Protein AF-A0A950DKI6-F1 (afdb_monomer_lite)

Secondary structure (DSSP, 8-state):
-HHHHHHHSSS----HHHHHHHHTTS-HHHHHHHHHHHHHHHHHHHHHHHTTPPP-S-SPPPTT-HHHHHTT--

Foldseek 3Di:
DLQLVQCLDVVRHDDPVNVVVVVVPDPPVRVVVVSVVSVVVSVVVVVCVVVVPDDPCPPPDPPPDPVVVVVVPD

Radius of gyration: 16.79 Å; chains: 1; bounding box: 34×31×44 Å

pLDDT: mean 89.66, std 11.69, range [40.75, 98.44]

Sequence (74 aa):
MRYAEGMTRTPAEVSDAVFAEVRAQFSDEQVIELTQAIALENFRARFNCALKIESDGLCTLPPDHPVRNALKGG

Structure (mmCIF, N/CA/C/O backbone):
data_AF-A0A950DKI6-F1
#
_entry.id   AF-A0A950DKI6-F1
#
loop_
_atom_site.group_PDB
_atom_site.id
_atom_site.type_symbol
_atom_site.label_atom_id
_atom_site.label_alt_id
_atom_site.label_comp_id
_atom_site.label_asym_id
_atom_site.label_entity_id
_atom_site.label_seq_id
_atom_site.pdbx_PDB_ins_code
_atom_site.Cartn_x
_atom_site.Cartn_y
_atom_site.Cartn_z
_atom_site.occupancy
_atom_site.B_iso_or_equiv
_atom_site.auth_seq_id
_atom_site.auth_comp_id
_atom_site.auth_asym_id
_atom_site.auth_atom_id
_atom_site.pdbx_PDB_model_num
ATOM 1 N N . MET A 1 1 ? -3.833 -9.294 1.304 1.00 78.38 1 MET A N 1
ATOM 2 C CA . MET A 1 1 ? -4.864 -8.701 2.189 1.00 78.38 1 MET A CA 1
ATOM 3 C C . MET A 1 1 ? -5.683 -7.691 1.400 1.00 78.38 1 MET A C 1
ATOM 5 O O . MET A 1 1 ? -5.073 -6.918 0.672 1.00 78.38 1 MET A O 1
ATOM 9 N N . ARG A 1 2 ? -7.014 -7.656 1.574 1.00 94.19 2 ARG A N 1
ATOM 10 C CA . ARG A 1 2 ? -7.925 -6.750 0.836 1.00 94.19 2 ARG A CA 1
ATOM 11 C C . ARG A 1 2 ? -7.572 -5.263 0.970 1.00 94.19 2 ARG A C 1
ATOM 13 O O . ARG A 1 2 ? -7.723 -4.511 0.018 1.00 94.19 2 ARG A O 1
ATOM 20 N N . TYR A 1 3 ? -7.062 -4.850 2.130 1.00 96.75 3 TYR A N 1
ATOM 21 C CA . TYR A 1 3 ? -6.650 -3.466 2.372 1.00 96.75 3 TYR A CA 1
ATOM 22 C C . TYR A 1 3 ? -5.476 -3.024 1.489 1.00 96.75 3 TYR A C 1
ATOM 24 O O . TYR A 1 3 ? -5.563 -2.008 0.806 1.00 96.75 3 TYR A O 1
ATOM 32 N N . ALA A 1 4 ? -4.409 -3.829 1.443 1.00 96.31 4 ALA A N 1
ATOM 33 C CA . ALA A 1 4 ? -3.261 -3.571 0.575 1.00 96.31 4 ALA A CA 1
ATOM 34 C C . ALA A 1 4 ? -3.655 -3.588 -0.908 1.00 96.31 4 ALA A C 1
ATOM 36 O O . ALA A 1 4 ? -3.228 -2.728 -1.666 1.00 96.31 4 ALA A O 1
ATOM 37 N N . GLU A 1 5 ? -4.526 -4.519 -1.303 1.00 95.75 5 GLU A N 1
ATOM 38 C CA . GLU A 1 5 ? -5.058 -4.583 -2.665 1.00 95.75 5 GLU A CA 1
ATOM 39 C C . GLU A 1 5 ? -5.806 -3.297 -3.040 1.00 95.75 5 GLU A C 1
ATOM 41 O O . GLU A 1 5 ? -5.487 -2.683 -4.057 1.00 95.75 5 GLU A O 1
ATOM 46 N N . GLY A 1 6 ? -6.727 -2.831 -2.189 1.00 96.62 6 GLY A N 1
ATOM 47 C CA . GLY A 1 6 ? -7.445 -1.571 -2.397 1.00 96.62 6 GLY A CA 1
ATOM 48 C C . GLY A 1 6 ? -6.518 -0.354 -2.495 1.00 96.62 6 GLY A C 1
ATOM 49 O O . GLY A 1 6 ? -6.668 0.469 -3.399 1.00 96.62 6 GLY A O 1
ATOM 50 N N . MET A 1 7 ? -5.502 -0.282 -1.630 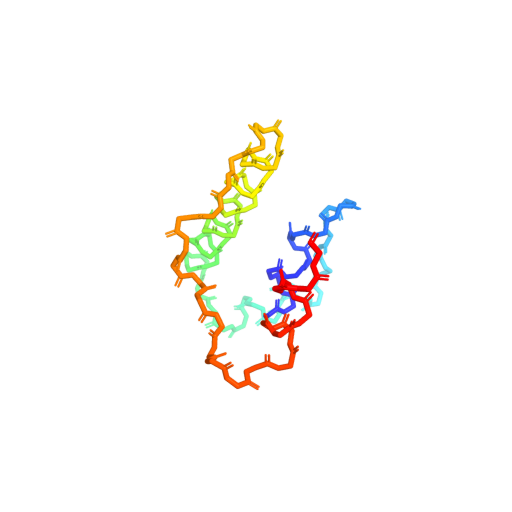1.00 96.69 7 MET A N 1
ATOM 51 C CA . MET A 1 7 ? -4.476 0.773 -1.634 1.00 96.69 7 MET A CA 1
ATOM 52 C C . MET A 1 7 ? -3.583 0.770 -2.889 1.00 96.69 7 MET A C 1
ATOM 54 O O . MET A 1 7 ? -3.044 1.814 -3.253 1.00 96.69 7 MET A O 1
ATOM 58 N N . THR A 1 8 ? -3.401 -0.379 -3.547 1.00 94.94 8 THR A N 1
ATOM 59 C CA . THR A 1 8 ? -2.541 -0.531 -4.737 1.00 94.94 8 THR A CA 1
ATOM 60 C C . THR A 1 8 ? -3.296 -0.345 -6.064 1.00 94.94 8 THR A C 1
ATOM 62 O O . THR A 1 8 ? -2.667 -0.141 -7.107 1.00 94.94 8 THR A O 1
ATOM 65 N N . ARG A 1 9 ? -4.638 -0.345 -6.060 1.00 93.31 9 ARG A N 1
ATOM 66 C CA . ARG A 1 9 ? -5.451 -0.053 -7.257 1.00 93.31 9 ARG A CA 1
ATOM 67 C C . ARG A 1 9 ? -5.222 1.377 -7.771 1.00 93.31 9 ARG A C 1
ATOM 69 O O . ARG A 1 9 ? -4.705 2.252 -7.079 1.00 93.31 9 ARG A O 1
ATOM 76 N N . THR A 1 10 ? -5.582 1.611 -9.033 1.00 90.12 10 THR A N 1
ATOM 77 C CA . THR A 1 10 ? -5.593 2.949 -9.648 1.00 90.12 10 THR A CA 1
ATOM 78 C C . THR A 1 10 ? -6.969 3.175 -10.296 1.00 90.12 10 THR A C 1
ATOM 80 O O . THR A 1 10 ? -7.243 2.536 -11.312 1.00 90.12 10 THR A O 1
ATOM 83 N N . PRO A 1 11 ? -7.843 4.030 -9.719 1.00 90.81 11 PRO A N 1
ATOM 84 C CA . PRO A 1 11 ? -7.629 4.806 -8.491 1.00 90.81 11 PRO A CA 1
ATOM 85 C C . PRO A 1 11 ? -7.522 3.911 -7.244 1.00 90.81 11 PRO A C 1
ATOM 87 O O . PRO A 1 11 ? -8.041 2.795 -7.230 1.00 90.81 11 PRO A O 1
ATOM 90 N N . ALA A 1 12 ? -6.816 4.393 -6.218 1.00 94.06 12 ALA A N 1
ATOM 91 C CA . ALA A 1 12 ? -6.742 3.702 -4.934 1.00 94.06 12 ALA A CA 1
ATOM 92 C C . ALA A 1 12 ? -8.101 3.813 -4.237 1.00 94.06 12 ALA A C 1
ATOM 94 O O . ALA A 1 12 ? -8.643 4.911 -4.106 1.00 94.06 12 ALA A O 1
ATOM 95 N N . GLU A 1 13 ? -8.652 2.679 -3.818 1.00 96.19 13 GLU A N 1
ATOM 96 C CA . GLU A 1 13 ? -10.005 2.600 -3.278 1.00 96.19 13 GLU A CA 1
ATOM 97 C C . GLU A 1 13 ? -10.069 1.497 -2.222 1.00 96.19 13 GLU A C 1
ATOM 99 O O . GLU A 1 13 ? -9.889 0.313 -2.517 1.00 96.19 13 GLU A O 1
ATOM 104 N N . VAL A 1 14 ? -10.336 1.897 -0.982 1.00 96.94 14 VAL A N 1
ATOM 105 C CA . VAL A 1 14 ? -10.579 0.998 0.145 1.00 96.94 14 VAL A CA 1
ATOM 106 C C . VAL A 1 14 ? -11.984 1.287 0.648 1.00 96.94 14 VAL A C 1
ATOM 108 O O . VAL A 1 14 ? -12.279 2.421 1.010 1.00 96.94 14 VAL A O 1
ATOM 111 N N . SER A 1 15 ? -12.850 0.276 0.671 1.00 97.31 15 SER A N 1
ATOM 112 C CA . SER A 1 15 ? -14.198 0.439 1.216 1.00 97.31 15 SER A CA 1
ATOM 113 C C . SER A 1 15 ? -14.178 0.530 2.742 1.00 97.31 15 SER A C 1
ATOM 115 O O . SER A 1 15 ? -13.324 -0.073 3.399 1.00 97.31 15 SER A O 1
ATOM 117 N N . ASP A 1 16 ? -15.176 1.202 3.315 1.00 97.50 16 ASP A N 1
ATOM 118 C CA . ASP A 1 16 ? -15.330 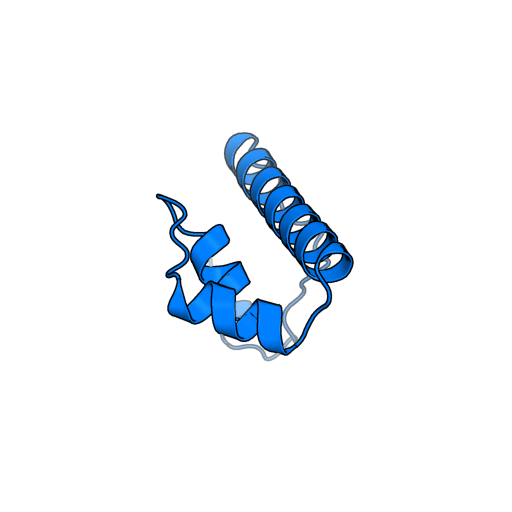1.323 4.771 1.00 97.50 16 ASP A CA 1
ATOM 119 C C . ASP A 1 16 ? -15.372 -0.044 5.465 1.00 97.50 16 ASP A C 1
ATOM 121 O O . ASP A 1 16 ? -14.785 -0.224 6.529 1.00 97.50 16 ASP A O 1
ATOM 125 N N . ALA A 1 17 ? -16.002 -1.040 4.832 1.00 97.88 17 ALA A N 1
ATOM 126 C CA . ALA A 1 17 ? -16.034 -2.413 5.330 1.00 97.88 17 ALA A CA 1
ATOM 127 C C . ALA A 1 17 ? -14.624 -3.021 5.435 1.00 97.88 17 ALA A C 1
ATOM 129 O O . ALA A 1 17 ? -14.281 -3.607 6.458 1.00 97.88 17 ALA A O 1
ATOM 130 N N . VAL A 1 18 ? -13.780 -2.842 4.412 1.00 97.38 18 VAL A N 1
ATOM 131 C CA . VAL A 1 18 ? -12.394 -3.338 4.435 1.00 97.38 18 VAL A CA 1
ATOM 132 C C . VAL A 1 18 ? -11.557 -2.576 5.463 1.00 97.38 18 VAL A C 1
ATOM 134 O O . VAL A 1 18 ? -10.729 -3.179 6.145 1.00 97.38 18 VAL A O 1
ATOM 137 N N . PHE A 1 19 ? -11.773 -1.268 5.617 1.00 97.06 19 PHE A N 1
ATOM 138 C CA . PHE A 1 19 ? -11.079 -0.486 6.641 1.00 97.06 19 PHE A CA 1
ATOM 139 C C . PHE A 1 19 ? -11.473 -0.921 8.062 1.00 97.06 19 PHE A C 1
ATOM 141 O O . PHE A 1 19 ? -10.605 -1.093 8.920 1.00 97.06 19 PHE A O 1
ATOM 148 N N . ALA A 1 20 ? -12.762 -1.177 8.298 1.00 97.19 20 ALA A N 1
ATOM 149 C CA . ALA A 1 20 ? -13.270 -1.673 9.574 1.00 97.19 20 ALA A CA 1
ATOM 150 C C . ALA A 1 20 ? -12.686 -3.049 9.938 1.00 97.19 20 ALA A C 1
ATOM 152 O O . ALA A 1 20 ? -12.311 -3.269 11.087 1.00 97.19 20 ALA A O 1
ATOM 153 N N . GLU A 1 21 ? -12.542 -3.954 8.964 1.00 97.06 21 GLU A N 1
ATOM 154 C CA . GLU A 1 21 ? -11.897 -5.259 9.172 1.00 97.06 21 GLU A CA 1
ATOM 155 C C . GLU A 1 21 ? -10.445 -5.126 9.649 1.00 97.06 21 GLU A C 1
ATOM 157 O O . GLU A 1 21 ? -10.018 -5.861 10.538 1.00 97.06 21 GLU A O 1
ATOM 162 N N . VAL A 1 22 ? -9.686 -4.185 9.081 1.00 97.06 22 VAL A N 1
ATOM 163 C CA . VAL A 1 22 ? -8.300 -3.921 9.496 1.00 97.06 22 VAL A CA 1
ATOM 164 C C . VAL A 1 22 ? -8.263 -3.335 10.906 1.00 97.06 22 VAL A C 1
ATOM 166 O O . VAL A 1 22 ? -7.515 -3.818 11.752 1.00 97.06 22 VAL A O 1
ATOM 169 N N . ARG A 1 23 ? -9.118 -2.350 11.194 1.00 97.12 23 ARG A N 1
ATOM 170 C CA . ARG A 1 23 ? -9.246 -1.728 12.524 1.00 97.12 23 ARG A CA 1
ATOM 171 C C . ARG A 1 23 ? -9.685 -2.699 13.621 1.00 97.12 23 ARG A C 1
ATOM 173 O O . ARG A 1 23 ? -9.421 -2.446 14.789 1.00 97.12 23 ARG A O 1
ATOM 180 N N . ALA A 1 24 ? -10.349 -3.798 13.266 1.00 97.56 24 ALA A N 1
ATOM 181 C CA . ALA A 1 24 ? -10.712 -4.848 14.214 1.00 97.56 24 ALA A CA 1
ATOM 182 C C . ALA A 1 24 ? -9.522 -5.744 14.612 1.00 97.56 24 ALA A C 1
ATOM 184 O O . ALA A 1 24 ? -9.609 -6.450 15.614 1.00 97.56 24 ALA A O 1
ATOM 185 N N . GLN A 1 25 ? -8.432 -5.742 13.837 1.00 97.19 25 GLN A N 1
ATOM 186 C CA . GLN A 1 25 ? -7.259 -6.599 14.061 1.00 97.19 25 GLN A CA 1
ATOM 187 C C . GLN A 1 25 ? -6.014 -5.832 14.520 1.00 97.19 25 GLN A C 1
ATOM 189 O O . GLN A 1 25 ? -5.120 -6.433 15.112 1.00 97.19 25 GLN A O 1
ATOM 194 N N . PHE A 1 26 ? -5.954 -4.529 14.253 1.00 97.38 26 PHE A N 1
ATOM 195 C CA . PHE A 1 26 ? -4.786 -3.686 14.490 1.00 97.38 26 PHE A CA 1
ATOM 196 C C . PHE A 1 26 ? -5.161 -2.440 15.293 1.00 97.38 26 PHE A C 1
ATOM 198 O O . PHE A 1 26 ? -6.241 -1.879 15.102 1.00 97.38 26 PHE A O 1
ATOM 205 N N . SER A 1 27 ? -4.250 -1.982 16.155 1.00 98.31 27 SER A N 1
ATOM 206 C CA . SER A 1 27 ? -4.366 -0.666 16.791 1.00 98.31 27 SER A CA 1
ATOM 207 C C . SER A 1 27 ? -4.252 0.457 15.761 1.00 98.31 27 SER A C 1
ATOM 209 O O . SER A 1 27 ? -3.768 0.261 14.646 1.00 98.31 27 SER A O 1
ATOM 211 N N . ASP A 1 28 ? -4.661 1.660 16.145 1.00 97.94 28 ASP A N 1
ATOM 212 C CA . ASP A 1 28 ? -4.569 2.859 15.314 1.00 97.94 28 ASP A CA 1
ATOM 213 C C . ASP A 1 28 ? -3.139 3.085 14.803 1.00 97.94 28 ASP A C 1
ATOM 215 O O . ASP A 1 28 ? -2.940 3.317 13.610 1.00 97.94 28 ASP A O 1
ATOM 219 N N . GLU A 1 29 ? -2.144 2.936 15.679 1.00 98.44 29 GLU A N 1
ATOM 220 C CA . GLU A 1 29 ? -0.723 3.055 15.343 1.00 98.44 29 GLU A CA 1
ATOM 221 C C . GLU A 1 29 ? -0.297 1.983 14.336 1.00 98.44 29 GLU A C 1
ATOM 223 O O . GLU A 1 29 ? 0.335 2.292 13.328 1.00 98.44 29 GLU A O 1
ATOM 228 N N . GLN A 1 30 ? -0.711 0.732 14.548 1.00 98.19 30 GLN A N 1
ATOM 229 C CA . GLN A 1 30 ? -0.407 -0.368 13.632 1.00 98.19 30 GLN A CA 1
ATOM 230 C C . GLN A 1 30 ? -1.057 -0.168 12.255 1.00 98.19 30 GLN A C 1
ATOM 232 O O . GLN A 1 30 ? -0.454 -0.501 11.235 1.00 98.19 30 GLN A O 1
ATOM 237 N N . VAL A 1 31 ? -2.266 0.402 12.191 1.00 97.88 31 VAL A N 1
ATOM 238 C CA . VAL A 1 31 ? -2.913 0.750 10.915 1.00 97.88 31 VAL A CA 1
ATOM 239 C C . VAL A 1 31 ? -2.148 1.861 10.201 1.00 97.88 31 VAL A C 1
ATOM 241 O O . VAL A 1 31 ? -1.970 1.780 8.984 1.00 97.88 31 VAL A O 1
ATOM 244 N N . ILE A 1 32 ? -1.658 2.870 10.925 1.00 98.12 32 ILE A N 1
ATOM 245 C CA . ILE A 1 32 ? -0.814 3.930 10.353 1.00 98.12 32 ILE A CA 1
ATOM 246 C C . ILE A 1 32 ? 0.459 3.327 9.751 1.00 98.12 32 ILE A C 1
ATOM 248 O O . ILE A 1 32 ? 0.757 3.575 8.581 1.00 98.12 32 ILE A O 1
ATOM 252 N N . GLU A 1 33 ? 1.168 2.488 10.506 1.00 98.19 33 GLU A N 1
ATOM 253 C CA . GLU A 1 33 ? 2.396 1.830 10.048 1.00 98.19 33 GLU A CA 1
ATOM 254 C C . GLU A 1 33 ? 2.148 0.924 8.834 1.00 98.19 33 GLU A C 1
ATOM 256 O O . GLU A 1 33 ? 2.880 0.987 7.842 1.00 98.19 33 GLU A O 1
ATOM 261 N N . LEU A 1 34 ? 1.073 0.130 8.863 1.00 97.12 34 LEU A N 1
ATOM 262 C CA . LEU A 1 34 ? 0.664 -0.715 7.741 1.00 97.12 34 LEU A CA 1
ATOM 263 C C . LEU A 1 34 ? 0.392 0.123 6.484 1.00 97.12 34 LEU A C 1
ATOM 265 O O . LEU A 1 34 ? 0.864 -0.207 5.394 1.00 97.12 34 LEU A O 1
ATOM 269 N N . THR A 1 35 ? -0.346 1.222 6.634 1.00 97.19 35 THR A N 1
ATOM 270 C CA . THR A 1 35 ? -0.676 2.141 5.537 1.00 97.19 35 THR A CA 1
ATOM 271 C C . THR A 1 35 ? 0.586 2.762 4.947 1.00 97.19 35 THR A C 1
ATOM 273 O O . THR A 1 35 ? 0.742 2.801 3.724 1.00 97.19 35 THR A O 1
ATOM 276 N N . GLN A 1 36 ? 1.510 3.204 5.804 1.00 98.06 36 GLN A N 1
ATOM 277 C CA . GLN A 1 36 ? 2.790 3.774 5.397 1.00 98.06 36 GLN A CA 1
ATOM 278 C C . GLN A 1 36 ? 3.627 2.765 4.605 1.00 98.06 36 GLN A C 1
ATOM 280 O O . GLN A 1 36 ? 4.153 3.113 3.547 1.00 98.06 36 GLN A O 1
ATOM 285 N N . ALA A 1 37 ? 3.726 1.521 5.079 1.00 98.00 37 ALA A N 1
ATOM 286 C CA . ALA A 1 37 ? 4.465 0.469 4.390 1.00 98.00 37 ALA A CA 1
ATOM 287 C C . ALA A 1 37 ? 3.885 0.198 2.993 1.00 98.00 37 ALA A C 1
ATOM 289 O O . ALA A 1 37 ? 4.620 0.194 2.006 1.00 98.00 37 ALA A O 1
ATOM 290 N N . ILE A 1 38 ? 2.559 0.061 2.883 1.00 97.12 38 ILE A N 1
ATOM 291 C CA . ILE A 1 38 ? 1.885 -0.157 1.594 1.00 97.12 38 ILE A CA 1
ATOM 292 C C . ILE A 1 38 ? 2.111 1.031 0.646 1.00 97.12 38 ILE A C 1
ATOM 294 O O . ILE A 1 38 ? 2.420 0.841 -0.531 1.00 97.12 38 ILE A O 1
ATOM 298 N N . ALA A 1 39 ? 1.982 2.263 1.142 1.00 96.56 39 ALA A N 1
ATOM 299 C CA . ALA A 1 39 ? 2.197 3.466 0.343 1.00 96.56 39 ALA A CA 1
ATOM 300 C C . ALA A 1 39 ? 3.641 3.567 -0.173 1.00 96.56 39 ALA A C 1
ATOM 302 O O . ALA A 1 39 ? 3.853 3.901 -1.341 1.00 96.56 39 ALA A O 1
ATOM 303 N N . LEU A 1 40 ? 4.627 3.241 0.669 1.00 97.25 40 LEU A N 1
ATOM 304 C CA . LEU A 1 40 ? 6.037 3.248 0.293 1.00 97.25 40 LEU A CA 1
ATOM 305 C C . LEU A 1 40 ? 6.335 2.223 -0.807 1.00 97.25 40 LEU A C 1
ATOM 307 O O . LEU A 1 40 ? 7.02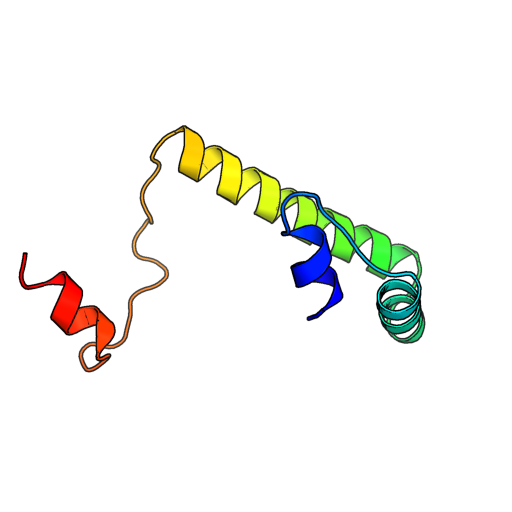1 2.552 -1.774 1.00 97.25 40 LEU A O 1
ATOM 311 N N . GLU A 1 41 ? 5.785 1.013 -0.708 1.00 95.62 41 GLU A N 1
ATOM 312 C CA . GLU A 1 41 ? 5.955 -0.004 -1.750 1.00 95.62 41 GLU A CA 1
ATOM 313 C C . GLU A 1 41 ? 5.242 0.373 -3.054 1.00 95.62 41 GLU A C 1
ATOM 315 O O . GLU A 1 41 ? 5.802 0.204 -4.137 1.00 95.62 41 GLU A O 1
ATOM 320 N N . ASN A 1 42 ? 4.061 0.995 -2.980 1.00 94.56 42 ASN A N 1
ATOM 321 C CA . ASN A 1 42 ? 3.392 1.545 -4.163 1.00 94.56 42 ASN A CA 1
ATOM 322 C C . ASN A 1 42 ? 4.220 2.650 -4.837 1.00 94.56 42 ASN A C 1
ATOM 324 O O . ASN A 1 42 ? 4.293 2.705 -6.068 1.00 94.56 42 ASN A O 1
ATOM 328 N N . PHE A 1 43 ? 4.867 3.520 -4.054 1.00 94.75 43 PHE A N 1
ATOM 329 C CA . PHE A 1 43 ? 5.793 4.521 -4.580 1.00 94.75 43 PHE A CA 1
ATOM 330 C C . PHE A 1 43 ? 6.986 3.860 -5.274 1.00 94.75 43 PHE A C 1
ATOM 332 O O . PHE A 1 43 ? 7.256 4.178 -6.430 1.00 94.75 43 PHE A O 1
ATOM 339 N N . ARG A 1 44 ? 7.658 2.908 -4.612 1.00 94.38 44 ARG A N 1
ATOM 340 C CA . ARG A 1 44 ? 8.805 2.173 -5.172 1.00 94.38 44 ARG A CA 1
ATOM 341 C C . ARG A 1 44 ? 8.440 1.464 -6.471 1.00 94.38 44 ARG A C 1
ATOM 343 O O . ARG A 1 44 ? 9.160 1.597 -7.454 1.00 94.38 44 ARG A O 1
ATOM 350 N N . ALA A 1 45 ? 7.296 0.783 -6.510 1.00 91.88 45 ALA A N 1
ATOM 351 C CA . ALA A 1 45 ? 6.816 0.100 -7.707 1.00 91.88 45 ALA A CA 1
ATOM 352 C C . ALA A 1 45 ? 6.599 1.072 -8.878 1.00 91.88 45 ALA A C 1
ATOM 354 O O . ALA A 1 45 ? 7.065 0.822 -9.990 1.00 91.88 45 ALA A O 1
ATOM 355 N N . ARG A 1 46 ? 5.935 2.210 -8.634 1.00 92.44 46 ARG A N 1
ATOM 356 C CA . ARG A 1 46 ? 5.693 3.235 -9.665 1.00 92.44 46 ARG A CA 1
ATOM 357 C C . ARG A 1 46 ? 6.984 3.916 -10.112 1.00 92.44 46 ARG A C 1
ATOM 359 O O . ARG A 1 46 ? 7.163 4.135 -11.306 1.00 92.44 46 ARG A O 1
ATOM 366 N N . PHE A 1 47 ? 7.880 4.211 -9.175 1.00 95.38 47 PHE A N 1
ATOM 367 C CA . PHE A 1 47 ? 9.189 4.798 -9.441 1.00 95.38 47 PHE A CA 1
ATOM 368 C C . PHE A 1 47 ? 10.045 3.873 -10.314 1.00 95.38 47 PHE A C 1
ATOM 370 O O . PHE A 1 47 ? 10.516 4.286 -11.373 1.00 95.38 47 PHE A O 1
ATOM 377 N N . ASN A 1 48 ? 10.167 2.603 -9.922 1.00 93.12 48 ASN A N 1
ATOM 378 C CA . ASN A 1 48 ? 10.925 1.605 -10.671 1.00 93.12 48 ASN A CA 1
ATOM 379 C C . ASN A 1 48 ? 10.343 1.396 -12.072 1.00 93.12 48 ASN A C 1
ATOM 381 O O . ASN A 1 48 ? 11.088 1.388 -13.048 1.00 93.12 48 ASN A O 1
ATOM 385 N N . CYS A 1 49 ? 9.014 1.303 -12.188 1.00 91.06 49 CYS A N 1
ATOM 386 C CA . CYS A 1 49 ? 8.333 1.174 -13.476 1.00 91.06 49 CYS A CA 1
ATOM 387 C C . CYS A 1 49 ? 8.598 2.382 -14.391 1.00 91.06 49 CYS A C 1
ATOM 389 O O . CYS A 1 49 ? 8.985 2.209 -15.547 1.00 91.06 49 CYS A O 1
ATOM 391 N N . ALA A 1 50 ? 8.459 3.606 -13.871 1.00 95.44 50 ALA A N 1
ATOM 392 C CA . ALA A 1 50 ? 8.683 4.831 -14.639 1.00 95.44 50 ALA A CA 1
ATOM 393 C C . ALA A 1 50 ? 10.130 4.959 -15.144 1.00 95.44 50 ALA A C 1
ATOM 395 O O . ALA A 1 50 ? 10.356 5.440 -16.254 1.00 95.44 50 ALA A O 1
ATOM 396 N N . LEU A 1 51 ? 11.103 4.504 -14.351 1.00 96.56 51 LEU A N 1
ATOM 397 C CA . LEU A 1 51 ? 12.526 4.558 -14.692 1.00 96.56 51 LEU A CA 1
ATOM 398 C C . LEU A 1 51 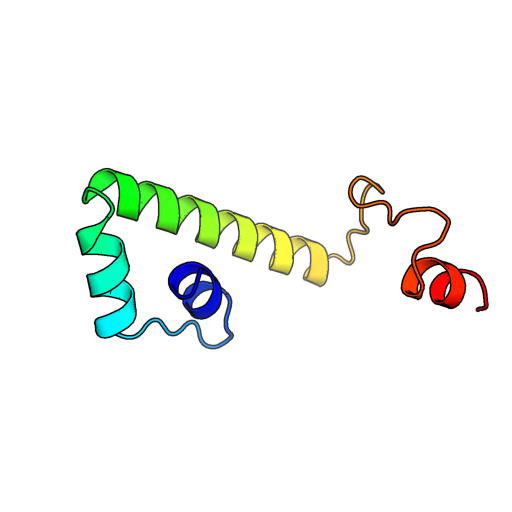? 13.046 3.303 -15.403 1.00 96.56 51 LEU A C 1
ATOM 400 O O . LEU A 1 51 ? 14.233 3.245 -15.716 1.00 96.56 51 LEU A O 1
ATOM 404 N N . LYS A 1 52 ? 12.179 2.317 -15.679 1.00 93.25 52 LYS A N 1
ATOM 405 C CA . LYS A 1 52 ? 12.557 1.009 -16.243 1.00 93.25 52 LYS A CA 1
ATOM 406 C C . LYS A 1 52 ? 13.671 0.321 -15.441 1.00 93.25 52 LYS A C 1
ATOM 408 O O . LYS A 1 52 ? 14.559 -0.302 -16.013 1.00 93.25 52 LYS A O 1
ATOM 413 N N . ILE A 1 53 ? 13.632 0.460 -14.117 1.00 92.31 53 ILE A N 1
ATOM 414 C CA . ILE A 1 53 ? 14.555 -0.231 -13.215 1.00 92.31 53 ILE A CA 1
ATOM 415 C C . ILE A 1 53 ? 14.149 -1.705 -13.177 1.00 92.31 53 ILE A C 1
ATOM 417 O O . ILE A 1 53 ? 13.018 -2.034 -12.808 1.00 92.31 53 ILE A O 1
ATOM 421 N N . GLU A 1 54 ? 15.061 -2.579 -13.597 1.00 86.38 54 GLU A N 1
ATOM 422 C CA . GLU A 1 54 ? 14.852 -4.027 -13.613 1.00 86.38 54 GLU A CA 1
ATOM 423 C C . GLU A 1 54 ? 14.963 -4.642 -12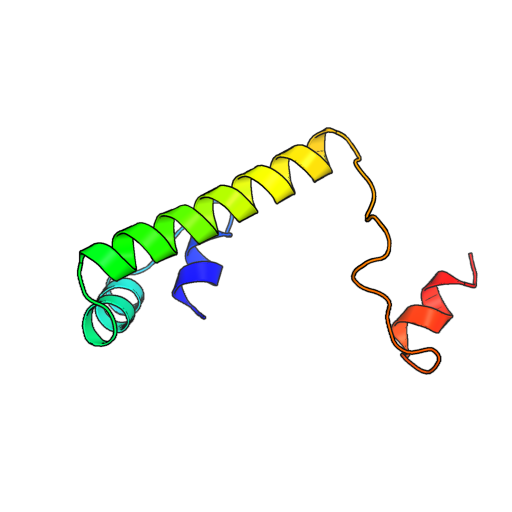.210 1.00 86.38 54 GLU A C 1
ATOM 425 O O . GLU A 1 54 ? 15.393 -4.007 -11.249 1.00 86.38 54 GLU A O 1
ATOM 430 N N . SER A 1 55 ? 14.535 -5.899 -12.079 1.00 82.50 55 SER A N 1
ATOM 431 C CA . SER A 1 55 ? 14.676 -6.643 -10.828 1.00 82.50 55 SER A CA 1
ATOM 432 C C . SER A 1 55 ? 16.123 -7.086 -10.619 1.00 82.50 55 SER A C 1
ATOM 434 O O . SER A 1 55 ? 16.717 -7.678 -11.514 1.00 82.50 55 SER A O 1
ATOM 436 N N . ASP A 1 56 ? 16.621 -6.965 -9.389 1.00 82.44 56 ASP A N 1
ATOM 437 C CA . ASP A 1 56 ? 17.927 -7.502 -8.973 1.00 82.44 56 ASP A CA 1
ATOM 438 C C . ASP A 1 56 ? 17.972 -9.047 -8.889 1.00 82.44 56 ASP A C 1
ATOM 440 O O . ASP A 1 56 ? 18.857 -9.630 -8.266 1.00 82.44 56 ASP A O 1
ATOM 444 N N . GLY A 1 57 ? 16.988 -9.754 -9.456 1.00 80.06 57 GLY A N 1
ATOM 445 C CA . GLY A 1 57 ? 16.935 -11.219 -9.452 1.00 80.06 57 GLY A CA 1
ATOM 446 C C . GLY A 1 57 ? 16.615 -11.847 -8.088 1.00 80.06 57 GLY A C 1
ATOM 447 O O . GLY A 1 57 ? 16.712 -13.064 -7.933 1.00 80.06 57 GLY A O 1
ATOM 448 N N . LEU A 1 58 ? 16.192 -11.050 -7.101 1.00 81.50 58 LEU A N 1
ATOM 449 C CA . LEU A 1 58 ? 15.840 -11.534 -5.758 1.00 81.50 58 LEU A CA 1
ATOM 450 C C . LEU A 1 58 ? 14.586 -12.419 -5.751 1.00 81.50 58 LEU A C 1
ATOM 452 O O . LEU A 1 58 ? 14.452 -13.300 -4.907 1.00 81.50 58 LEU A O 1
ATOM 456 N N . CYS A 1 59 ? 13.682 -12.216 -6.712 1.00 77.94 59 CYS A N 1
ATOM 457 C CA . CYS A 1 59 ? 12.515 -13.069 -6.917 1.00 77.94 59 CYS A CA 1
ATOM 458 C C . CYS A 1 59 ? 12.791 -14.046 -8.066 1.00 77.94 59 CYS A C 1
ATOM 460 O O . CYS A 1 59 ? 12.286 -13.904 -9.181 1.00 77.94 59 CYS A O 1
ATOM 462 N N . THR A 1 60 ? 13.665 -15.020 -7.816 1.00 81.94 60 THR A N 1
ATOM 463 C CA . THR A 1 60 ? 13.945 -16.085 -8.780 1.00 81.94 60 THR A CA 1
ATOM 464 C C . THR A 1 60 ? 12.916 -17.195 -8.650 1.00 81.94 60 THR A C 1
ATOM 466 O O . THR A 1 60 ? 12.742 -17.802 -7.597 1.00 81.94 60 THR A O 1
ATOM 469 N N . LEU A 1 61 ? 12.248 -17.502 -9.760 1.00 81.81 61 LEU A N 1
ATOM 470 C CA . LEU A 1 61 ? 11.366 -18.661 -9.818 1.00 81.81 61 LEU A CA 1
ATOM 471 C C . LEU A 1 61 ? 12.184 -19.962 -9.713 1.00 81.81 61 LEU A C 1
ATOM 473 O O . LEU A 1 61 ? 13.295 -20.006 -10.262 1.00 81.81 61 LEU A O 1
ATOM 477 N N . PRO A 1 62 ? 11.642 -21.024 -9.090 1.00 83.12 62 PRO A N 1
ATOM 478 C CA . PRO A 1 62 ? 12.251 -22.351 -9.097 1.00 83.12 62 PRO A CA 1
ATOM 479 C C . PRO A 1 62 ? 12.587 -22.832 -10.519 1.00 83.12 62 PRO A C 1
ATOM 481 O O . PRO A 1 62 ? 11.898 -22.444 -11.470 1.00 83.12 62 PRO A O 1
ATOM 484 N N . PRO A 1 63 ? 13.635 -23.658 -10.703 1.00 80.56 63 PRO A N 1
ATOM 485 C CA . PRO A 1 63 ? 14.076 -24.118 -12.023 1.00 80.56 63 PRO A CA 1
ATOM 486 C C . PRO A 1 63 ? 12.981 -24.785 -12.866 1.00 80.56 63 PRO A C 1
ATOM 488 O O . PRO A 1 63 ? 12.995 -24.648 -14.085 1.00 80.56 63 PRO A O 1
ATOM 491 N N . ASP A 1 64 ? 12.045 -25.471 -12.219 1.00 86.06 64 ASP A N 1
ATOM 492 C CA . ASP A 1 64 ? 10.924 -26.216 -12.793 1.00 86.06 64 ASP A CA 1
ATOM 493 C C . ASP A 1 64 ? 9.626 -25.396 -12.900 1.00 86.06 64 ASP A C 1
ATOM 495 O O . ASP A 1 64 ? 8.611 -25.893 -13.388 1.00 86.06 64 ASP A O 1
ATOM 499 N N . HIS A 1 65 ? 9.640 -24.125 -12.486 1.00 83.12 65 HIS A N 1
ATOM 500 C CA . HIS A 1 65 ? 8.445 -23.292 -12.497 1.00 83.12 65 HIS A CA 1
ATOM 501 C C . HIS A 1 65 ? 7.960 -23.034 -13.941 1.00 83.12 65 HIS A C 1
ATOM 503 O O . HIS A 1 65 ? 8.737 -22.518 -14.754 1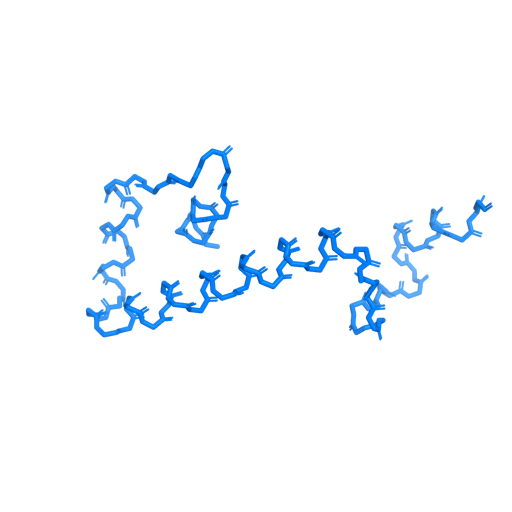.00 83.12 65 HIS A O 1
ATOM 509 N N . PRO A 1 66 ? 6.674 -23.277 -14.274 1.00 80.25 66 PRO A N 1
ATOM 510 C CA . PRO A 1 66 ? 6.156 -23.201 -15.647 1.00 80.25 66 PRO A CA 1
ATOM 511 C C . PRO A 1 66 ? 6.470 -21.879 -16.366 1.00 80.25 66 PRO A C 1
ATOM 513 O O . PRO A 1 66 ? 6.854 -21.866 -17.534 1.00 80.25 66 PRO A O 1
ATOM 516 N N . VAL A 1 67 ? 6.386 -20.759 -15.640 1.00 78.88 67 VAL A N 1
ATOM 517 C CA . VAL A 1 67 ? 6.670 -19.408 -16.165 1.00 78.88 67 VAL A CA 1
ATOM 518 C C . VAL A 1 67 ? 8.164 -19.179 -16.443 1.00 78.88 67 VAL A C 1
ATOM 520 O O . VAL A 1 67 ? 8.513 -18.451 -17.368 1.00 78.88 67 VAL A O 1
ATOM 523 N N . ARG A 1 68 ? 9.073 -19.825 -15.700 1.00 71.75 68 ARG A N 1
ATOM 524 C CA . ARG A 1 68 ? 10.526 -19.661 -15.888 1.00 71.75 68 ARG A CA 1
ATOM 525 C C . ARG A 1 68 ? 10.993 -20.239 -17.224 1.00 71.75 68 ARG A C 1
ATOM 527 O O . ARG A 1 68 ? 11.910 -19.695 -17.833 1.00 71.75 68 ARG A O 1
ATOM 534 N N . ASN A 1 69 ? 10.355 -21.313 -17.686 1.00 65.19 69 ASN A N 1
ATOM 535 C CA . ASN A 1 69 ? 10.656 -21.932 -18.977 1.00 65.19 69 ASN A CA 1
ATOM 536 C C . ASN A 1 69 ? 10.155 -21.081 -20.152 1.00 65.19 69 ASN A C 1
ATOM 538 O O . ASN A 1 69 ? 10.840 -20.993 -21.166 1.00 65.19 69 ASN A O 1
ATOM 542 N N . ALA A 1 70 ? 9.021 -20.392 -19.986 1.00 66.25 70 ALA A N 1
ATOM 543 C CA . ALA A 1 70 ? 8.484 -19.479 -20.994 1.00 66.25 70 ALA A CA 1
ATOM 544 C C . ALA A 1 70 ? 9.374 -18.238 -21.214 1.00 66.25 70 ALA A C 1
ATOM 546 O O . ALA A 1 70 ? 9.484 -17.757 -22.336 1.00 66.25 70 ALA A O 1
ATOM 547 N N . LEU A 1 71 ? 10.057 -17.754 -20.169 1.00 64.31 71 LEU A N 1
ATOM 548 C CA . LEU A 1 71 ? 10.952 -16.588 -20.246 1.00 64.31 71 LEU A CA 1
ATOM 549 C C . LEU A 1 71 ? 12.314 -16.875 -20.907 1.00 64.31 71 LEU A C 1
ATOM 551 O O . LEU A 1 71 ? 13.014 -15.937 -21.265 1.00 64.31 71 LEU A O 1
ATOM 555 N N . LYS A 1 72 ? 12.711 -18.145 -21.065 1.00 59.75 72 LYS A N 1
ATOM 556 C CA . LYS A 1 72 ? 13.994 -18.537 -21.687 1.00 59.75 72 LYS A CA 1
ATOM 557 C C . LYS A 1 72 ? 13.910 -18.773 -23.202 1.00 59.75 72 LYS A C 1
ATOM 559 O O . LYS A 1 72 ? 14.926 -19.095 -23.809 1.00 59.75 72 LYS A O 1
ATOM 564 N N . GLY A 1 73 ? 12.711 -18.706 -23.782 1.00 52.66 73 GLY A N 1
ATOM 565 C CA . GLY A 1 73 ? 12.434 -19.104 -25.167 1.00 52.66 73 GLY A CA 1
ATOM 566 C C . GLY A 1 73 ? 12.231 -17.962 -26.169 1.00 52.66 73 GLY A C 1
ATOM 567 O O . GLY A 1 73 ? 11.727 -18.239 -27.255 1.00 52.66 73 GLY A O 1
ATOM 568 N N . GLY A 1 74 ? 12.565 -16.717 -25.819 1.00 40.75 74 GLY A N 1
ATOM 569 C CA . GLY A 1 74 ? 12.542 -15.548 -26.713 1.00 40.75 74 GLY A CA 1
ATOM 570 C C . GLY A 1 74 ? 13.922 -14.924 -26.833 1.00 40.75 74 GLY A C 1
ATOM 571 O O . GLY A 1 74 ? 14.183 -14.323 -27.895 1.00 40.75 74 GLY A O 1
#